Protein AF-A0A355H614-F1 (afdb_monomer_lite)

Secondary structure (DSSP, 8-state):
--S---EE---TTGGGT--BTTTBEE-SSHHHHHHHHHHHHH-HHHHHHHHHHHHHHHHHH-SHHHHHHHHHHHHHHHHHHHHHHGGG--

Sequence (90 aa):
GCGGFLMTQPADDLERYYTPGSEIETFDDPDELARKIGHYLAHPEERDRIALAGYARTRAEHTYEIRFSQLLEAANRLRKQETGGEKAVA

pLDDT: mean 92.77, std 12.84, range [41.12, 98.81]

Radius of gyration: 20.35 Å; chains: 1; bounding box: 52×22×53 Å

Structure (mmCIF, N/CA/C/O backbone):
data_AF-A0A355H614-F1
#
_entry.id   AF-A0A355H614-F1
#
loop_
_atom_site.group_PDB
_atom_site.id
_atom_site.type_symbol
_atom_site.label_atom_id
_atom_site.label_alt_id
_atom_site.label_comp_id
_atom_site.label_asym_id
_atom_site.label_entity_id
_atom_site.label_seq_id
_atom_site.pdbx_PDB_ins_code
_atom_site.Cartn_x
_atom_site.Cartn_y
_atom_site.Cartn_z
_atom_site.occupancy
_atom_site.B_iso_or_equiv
_atom_site.auth_seq_id
_atom_site.auth_comp_id
_atom_site.auth_asym_id
_atom_site.auth_atom_id
_atom_site.pdbx_PDB_model_num
ATOM 1 N N . GLY A 1 1 ? 3.838 1.898 8.318 1.00 79.06 1 GLY A N 1
ATOM 2 C CA . GLY A 1 1 ? 4.696 1.396 7.223 1.00 79.06 1 GLY A CA 1
ATOM 3 C C . GLY A 1 1 ? 6.079 2.015 7.313 1.00 79.06 1 GLY A C 1
ATOM 4 O O . GLY A 1 1 ? 6.240 2.958 8.073 1.00 79.06 1 GLY A O 1
ATOM 5 N N . CYS A 1 2 ? 7.055 1.497 6.566 1.00 90.75 2 CYS A N 1
ATOM 6 C CA . CYS A 1 2 ? 8.442 1.994 6.527 1.00 90.75 2 CYS A CA 1
ATOM 7 C C . CYS A 1 2 ? 8.760 2.879 5.303 1.00 90.75 2 CYS A C 1
ATOM 9 O O . CYS A 1 2 ? 9.916 3.230 5.103 1.00 90.75 2 CYS A O 1
ATOM 11 N N . GLY A 1 3 ? 7.758 3.232 4.487 1.00 94.31 3 GLY A N 1
ATOM 12 C CA . GLY A 1 3 ? 7.941 4.077 3.298 1.00 94.31 3 GLY A CA 1
ATOM 13 C C . GLY A 1 3 ? 8.407 3.339 2.040 1.00 94.31 3 GLY A C 1
ATOM 14 O O . GLY A 1 3 ? 8.774 3.982 1.067 1.00 94.31 3 GLY A O 1
ATOM 15 N N . GLY A 1 4 ? 8.412 2.004 2.050 1.00 97.19 4 GLY A N 1
ATOM 16 C CA . GLY A 1 4 ? 8.753 1.208 0.872 1.00 97.19 4 GLY A CA 1
ATOM 17 C C . GLY A 1 4 ? 7.683 1.267 -0.220 1.00 97.19 4 GLY A C 1
ATOM 18 O O . GLY A 1 4 ? 6.496 1.423 0.065 1.00 97.19 4 GLY A O 1
ATOM 19 N N . PHE A 1 5 ? 8.117 1.088 -1.467 1.00 98.38 5 PHE A N 1
ATOM 20 C CA . PHE A 1 5 ? 7.231 0.904 -2.612 1.00 98.38 5 PHE A CA 1
ATOM 21 C C . PHE A 1 5 ? 6.582 -0.483 -2.550 1.00 98.38 5 PHE A C 1
ATOM 23 O O . PHE A 1 5 ? 7.266 -1.498 -2.688 1.00 98.38 5 PHE A O 1
ATOM 30 N N . LEU A 1 6 ? 5.273 -0.523 -2.295 1.00 98.00 6 LEU A N 1
ATOM 31 C CA . LEU A 1 6 ? 4.509 -1.765 -2.229 1.00 98.00 6 LEU A CA 1
ATOM 32 C C . LEU A 1 6 ? 3.995 -2.136 -3.620 1.00 98.00 6 LEU A C 1
ATOM 34 O O . LEU A 1 6 ? 3.225 -1.388 -4.217 1.00 98.00 6 LEU A O 1
ATOM 38 N N . MET A 1 7 ? 4.378 -3.324 -4.078 1.00 98.06 7 MET A N 1
ATOM 39 C CA . MET A 1 7 ? 3.813 -3.979 -5.250 1.00 98.06 7 MET A CA 1
ATOM 40 C C . MET A 1 7 ? 3.282 -5.354 -4.829 1.00 98.06 7 MET A C 1
ATOM 42 O O . MET A 1 7 ? 4.012 -6.128 -4.209 1.00 98.06 7 MET A O 1
ATOM 46 N N . THR A 1 8 ? 2.011 -5.640 -5.107 1.00 98.12 8 THR A N 1
ATOM 47 C CA . THR A 1 8 ? 1.302 -6.843 -4.628 1.00 98.12 8 THR A CA 1
ATOM 48 C C . THR A 1 8 ? 0.362 -7.400 -5.695 1.00 98.12 8 THR A C 1
ATOM 50 O O . THR A 1 8 ? 0.042 -6.713 -6.652 1.00 98.12 8 THR A O 1
ATOM 53 N N . GLN A 1 9 ? -0.130 -8.625 -5.545 1.00 98.00 9 GLN A N 1
ATOM 54 C CA . GLN A 1 9 ? -1.260 -9.075 -6.363 1.00 98.00 9 GLN A CA 1
ATOM 55 C C . GLN A 1 9 ? -2.567 -8.411 -5.900 1.00 98.00 9 GLN A C 1
ATOM 57 O O . GLN A 1 9 ? -2.649 -7.997 -4.733 1.00 98.00 9 GLN A O 1
ATOM 62 N N . PRO A 1 10 ? -3.589 -8.319 -6.774 1.00 96.50 10 PRO A N 1
ATOM 63 C CA . PRO A 1 10 ? -4.940 -7.974 -6.363 1.00 96.50 10 PRO A CA 1
ATOM 64 C C . PRO A 1 10 ? -5.419 -8.877 -5.225 1.00 96.50 10 PRO A C 1
ATOM 66 O O . PRO A 1 10 ? -5.156 -10.080 -5.200 1.00 96.50 10 PRO A O 1
ATOM 69 N N . ALA A 1 11 ? -6.133 -8.281 -4.281 1.00 95.81 11 ALA A N 1
ATOM 70 C CA . ALA A 1 11 ? -6.786 -8.982 -3.189 1.00 95.81 11 ALA A CA 1
ATOM 71 C C . ALA A 1 11 ? -8.195 -8.421 -3.012 1.00 95.81 11 ALA A C 1
ATOM 73 O O . ALA A 1 11 ? -8.451 -7.259 -3.348 1.00 95.81 11 ALA A O 1
ATOM 74 N N . ASP A 1 12 ? -9.091 -9.236 -2.461 1.00 97.06 12 ASP A N 1
ATOM 75 C CA . ASP A 1 12 ? -10.457 -8.809 -2.177 1.00 97.06 12 ASP A CA 1
ATOM 76 C C . ASP A 1 12 ? -10.458 -7.526 -1.335 1.00 97.06 12 ASP A C 1
ATOM 78 O O . ASP A 1 12 ? -9.725 -7.394 -0.351 1.00 97.06 12 ASP A O 1
ATOM 82 N N . ASP A 1 13 ? -11.280 -6.564 -1.756 1.00 95.81 13 ASP A N 1
ATOM 83 C CA . ASP A 1 13 ? -11.440 -5.251 -1.127 1.00 95.81 13 ASP A CA 1
ATOM 84 C C . ASP A 1 13 ? -10.162 -4.389 -1.026 1.00 95.81 13 ASP A C 1
ATOM 86 O O . ASP A 1 13 ? -10.184 -3.365 -0.339 1.00 95.81 13 ASP A O 1
ATOM 90 N N . LEU A 1 14 ? -9.067 -4.722 -1.725 1.00 96.62 14 LEU A N 1
ATOM 91 C CA . LEU A 1 14 ? -7.829 -3.925 -1.719 1.00 96.62 14 LEU A CA 1
ATOM 92 C C . LEU A 1 14 ? -8.089 -2.449 -2.065 1.00 96.62 14 LEU A C 1
ATOM 94 O O . LEU A 1 14 ? -7.568 -1.552 -1.399 1.00 96.62 14 LEU A O 1
ATOM 98 N N . GLU A 1 15 ? -8.971 -2.212 -3.035 1.00 96.44 15 GLU A N 1
ATOM 99 C CA . GLU A 1 15 ? -9.383 -0.881 -3.499 1.00 96.44 15 GLU A CA 1
ATOM 100 C C . GLU A 1 15 ? -10.116 -0.049 -2.432 1.00 96.44 15 GLU A C 1
ATOM 102 O O . GLU A 1 15 ? -10.201 1.172 -2.538 1.00 96.44 15 GLU A O 1
ATOM 107 N N . ARG A 1 16 ? -10.628 -0.675 -1.362 1.00 96.50 16 ARG A N 1
ATOM 108 C CA . ARG A 1 16 ? -11.208 0.060 -0.223 1.00 96.50 16 ARG A CA 1
ATOM 109 C C . ARG A 1 16 ? -10.147 0.688 0.676 1.00 96.50 16 ARG A C 1
ATOM 111 O O . ARG A 1 16 ? -10.469 1.547 1.497 1.00 96.50 16 ARG A O 1
ATOM 118 N N . TYR A 1 17 ? -8.909 0.214 0.584 1.00 95.81 17 TYR A N 1
ATOM 119 C CA . TYR A 1 17 ? -7.815 0.620 1.460 1.00 95.81 17 TYR A CA 1
ATOM 120 C C . TYR A 1 17 ? -6.800 1.488 0.732 1.00 95.81 17 TYR A C 1
ATOM 122 O O . TYR A 1 17 ? -6.374 2.512 1.273 1.00 95.81 17 TYR A O 1
ATOM 130 N N . TYR A 1 18 ? -6.467 1.097 -0.494 1.00 97.94 18 TYR A N 1
ATOM 131 C CA . TYR A 1 18 ? -5.478 1.761 -1.324 1.00 97.94 18 TYR A CA 1
ATOM 132 C C . TYR A 1 18 ? -5.986 1.935 -2.750 1.00 97.94 18 TYR A C 1
ATOM 134 O O . TYR A 1 18 ? -6.789 1.142 -3.226 1.00 97.94 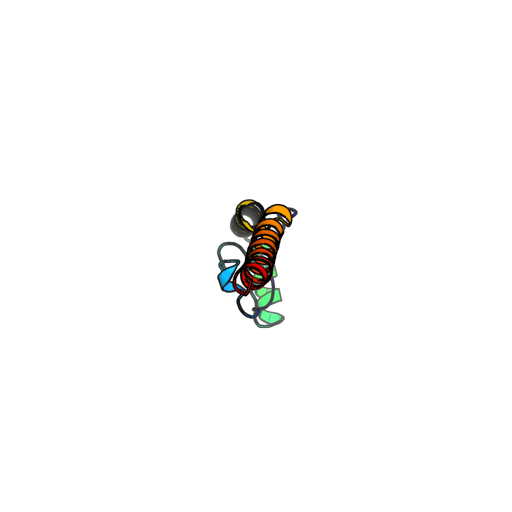18 TYR A O 1
ATOM 142 N N . THR A 1 19 ? -5.448 2.926 -3.450 1.00 98.19 19 THR A N 1
ATOM 143 C CA . THR A 1 19 ? -5.677 3.143 -4.882 1.00 98.19 19 THR A CA 1
ATOM 144 C C . THR A 1 19 ? -4.501 2.577 -5.694 1.00 98.19 19 THR A C 1
ATOM 146 O O . THR A 1 19 ? -3.413 3.174 -5.664 1.00 98.19 19 THR A O 1
ATOM 149 N N . PRO A 1 20 ? -4.669 1.449 -6.416 1.00 97.75 20 PRO A N 1
ATOM 150 C CA . PRO A 1 20 ? -3.638 0.916 -7.307 1.00 97.75 20 PRO A CA 1
ATOM 151 C C . PRO A 1 20 ? -3.189 1.944 -8.357 1.00 97.75 20 PRO A C 1
ATOM 153 O O . PRO A 1 20 ? -3.990 2.743 -8.841 1.00 97.75 20 PRO A O 1
ATOM 156 N N . GLY A 1 21 ? -1.895 1.965 -8.671 1.00 96.56 21 GLY A N 1
ATO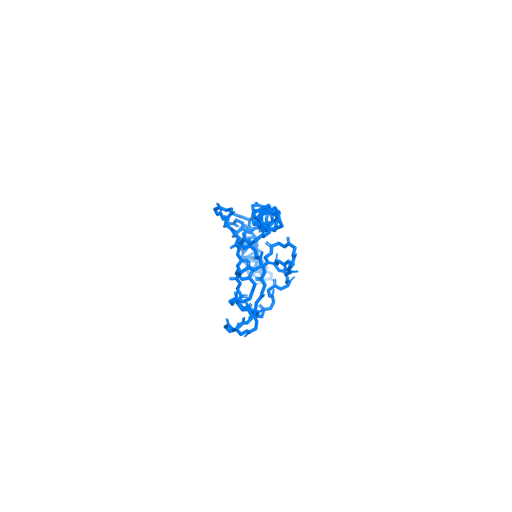M 157 C CA . GLY A 1 21 ? -1.268 2.938 -9.572 1.00 96.56 21 GLY A CA 1
ATOM 158 C C . GLY A 1 21 ? -1.013 4.321 -8.957 1.00 96.56 21 GLY A C 1
ATOM 159 O O . GLY A 1 21 ? -0.338 5.146 -9.572 1.00 96.56 21 GLY A O 1
ATOM 160 N N . SER A 1 22 ? -1.520 4.600 -7.749 1.00 98.19 22 SER A N 1
ATOM 161 C CA . SER A 1 22 ? -1.342 5.895 -7.070 1.00 98.19 22 SER A CA 1
ATOM 162 C C . SER A 1 22 ? -0.700 5.773 -5.691 1.00 98.19 22 SER A C 1
ATOM 164 O O . SER A 1 22 ? 0.153 6.585 -5.344 1.00 98.19 22 SER A O 1
ATOM 166 N N . GLU A 1 23 ? -1.115 4.793 -4.889 1.00 98.56 23 GLU A N 1
ATOM 167 C CA . GLU A 1 23 ? -0.652 4.606 -3.503 1.00 98.56 23 GLU A CA 1
ATOM 168 C C . GLU A 1 23 ? 0.111 3.290 -3.318 1.00 98.56 23 GLU A C 1
ATOM 170 O O . GLU A 1 23 ? 0.985 3.179 -2.461 1.00 98.56 23 GLU A O 1
ATOM 175 N N . ILE A 1 24 ? -0.219 2.295 -4.136 1.00 98.38 24 ILE A N 1
ATOM 176 C CA . ILE A 1 24 ? 0.442 0.995 -4.249 1.00 98.38 24 ILE A CA 1
ATOM 177 C C . ILE A 1 24 ? 0.450 0.604 -5.726 1.00 98.38 24 ILE A C 1
ATOM 179 O O . ILE A 1 24 ? -0.276 1.202 -6.519 1.00 98.38 24 ILE A O 1
ATOM 183 N N . GLU A 1 25 ? 1.193 -0.434 -6.085 1.00 98.44 25 GLU A N 1
ATOM 184 C CA . GLU A 1 25 ? 1.116 -1.037 -7.414 1.00 98.44 25 GLU A CA 1
ATOM 185 C C . GLU A 1 25 ? 0.590 -2.474 -7.347 1.00 98.44 25 GLU A C 1
ATOM 187 O O . GLU A 1 25 ? 0.799 -3.174 -6.349 1.00 98.44 25 GLU A O 1
ATOM 192 N N . THR A 1 26 ? -0.079 -2.922 -8.411 1.00 98.44 26 THR A N 1
ATOM 193 C CA . THR A 1 26 ? -0.574 -4.299 -8.519 1.00 98.44 26 THR A CA 1
ATOM 194 C C . THR A 1 26 ? 0.019 -5.045 -9.708 1.00 98.44 26 THR A C 1
ATOM 196 O O . THR A 1 26 ? 0.504 -4.430 -10.650 1.00 98.44 26 THR A O 1
ATOM 199 N N . PHE A 1 27 ? 0.004 -6.372 -9.686 1.00 98.50 27 PHE A N 1
ATOM 200 C CA . PHE A 1 27 ? 0.344 -7.213 -10.839 1.00 98.50 27 PHE A CA 1
ATOM 201 C C . PHE A 1 27 ? -0.499 -8.486 -10.825 1.00 98.50 27 PHE A C 1
ATOM 203 O O . PHE A 1 27 ? -0.764 -9.036 -9.756 1.00 98.50 27 PHE A O 1
ATOM 210 N N . ASP A 1 28 ? -0.877 -8.976 -11.997 1.00 98.06 28 ASP A N 1
ATOM 211 C CA . ASP A 1 28 ? -1.701 -10.176 -12.133 1.00 98.06 28 ASP A CA 1
ATOM 212 C C . ASP A 1 28 ? -0.846 -11.445 -12.234 1.00 98.06 28 ASP A C 1
ATOM 214 O O . ASP A 1 28 ? -1.220 -12.503 -11.721 1.00 98.06 28 ASP A O 1
ATOM 218 N N . ASP A 1 29 ? 0.344 -11.335 -12.833 1.00 98.31 29 ASP A N 1
ATOM 219 C CA . ASP A 1 29 ? 1.227 -12.467 -13.100 1.00 98.31 29 ASP A CA 1
ATOM 220 C C . ASP A 1 29 ? 2.731 -12.135 -12.932 1.00 98.31 29 ASP A C 1
ATOM 222 O O . ASP A 1 29 ? 3.121 -10.963 -12.852 1.00 98.31 29 ASP A O 1
ATOM 226 N N . PRO A 1 30 ? 3.611 -13.157 -12.849 1.00 98.44 30 PRO A N 1
ATOM 227 C CA . PRO A 1 30 ? 5.050 -12.948 -12.684 1.00 98.44 30 PRO A CA 1
ATOM 228 C C . PRO A 1 30 ? 5.734 -12.190 -13.832 1.00 98.44 30 PRO A C 1
ATOM 230 O O . PRO A 1 30 ? 6.729 -11.502 -13.591 1.00 98.44 30 PRO A O 1
ATOM 233 N N . ASP A 1 31 ? 5.231 -12.292 -15.064 1.00 98.56 31 ASP A N 1
ATOM 234 C CA . ASP A 1 31 ? 5.818 -11.592 -16.207 1.00 98.56 31 ASP A CA 1
ATOM 235 C C . ASP A 1 31 ? 5.490 -10.094 -16.137 1.00 98.56 31 ASP A C 1
ATOM 237 O O . ASP A 1 31 ? 6.343 -9.250 -16.429 1.00 98.56 31 ASP A O 1
ATOM 241 N N . GLU A 1 32 ? 4.273 -9.736 -15.723 1.00 98.62 32 GLU A N 1
ATOM 242 C CA . GLU A 1 32 ? 3.887 -8.356 -15.429 1.00 98.62 32 GLU A CA 1
ATOM 243 C C . GLU A 1 32 ? 4.688 -7.789 -14.261 1.00 98.62 32 GLU A C 1
ATOM 245 O O . GLU A 1 32 ? 5.224 -6.684 -14.382 1.00 98.62 32 GLU A O 1
ATOM 250 N N . LEU A 1 33 ? 4.851 -8.557 -13.180 1.00 98.62 33 LEU A N 1
ATOM 251 C CA . LEU A 1 33 ? 5.708 -8.187 -12.055 1.00 98.62 33 LEU A CA 1
ATOM 252 C C . LEU A 1 33 ? 7.126 -7.849 -12.530 1.00 98.62 33 LEU A C 1
ATOM 254 O O . LEU A 1 33 ? 7.645 -6.778 -12.215 1.00 98.62 33 LEU A O 1
ATOM 258 N N . ALA A 1 34 ? 7.747 -8.722 -13.328 1.00 98.69 34 ALA A N 1
ATOM 259 C CA . ALA A 1 34 ? 9.095 -8.501 -13.844 1.00 98.69 34 ALA A CA 1
ATOM 260 C C . ALA A 1 34 ? 9.182 -7.236 -14.717 1.00 98.69 34 ALA A C 1
ATOM 262 O O . ALA A 1 34 ? 10.104 -6.429 -14.549 1.00 98.69 34 ALA A O 1
ATOM 263 N N . ARG A 1 35 ? 8.202 -7.016 -15.607 1.00 98.81 35 ARG A N 1
ATOM 264 C CA . ARG A 1 35 ? 8.121 -5.794 -16.428 1.00 98.81 35 ARG A CA 1
ATOM 265 C C . ARG A 1 35 ? 7.983 -4.539 -15.566 1.00 98.81 35 ARG A C 1
ATOM 267 O O . ARG A 1 35 ? 8.723 -3.579 -15.782 1.00 98.81 35 ARG A O 1
ATOM 274 N N . LYS A 1 36 ? 7.084 -4.545 -14.576 1.00 98.69 36 LYS A N 1
ATOM 275 C CA . LYS A 1 36 ? 6.854 -3.402 -13.680 1.00 98.69 36 LYS A CA 1
ATOM 276 C C . LYS A 1 36 ? 8.061 -3.119 -12.792 1.00 98.69 36 LYS A C 1
ATOM 278 O O . LYS A 1 36 ? 8.422 -1.957 -12.632 1.00 98.69 36 LYS A O 1
ATOM 283 N N . ILE A 1 37 ? 8.750 -4.143 -12.284 1.00 98.69 37 ILE A N 1
ATOM 284 C CA . ILE A 1 37 ? 10.023 -3.962 -11.567 1.00 98.69 37 ILE A CA 1
ATOM 285 C C . ILE A 1 37 ? 11.029 -3.224 -12.456 1.00 98.69 37 ILE A C 1
ATOM 287 O O . ILE A 1 37 ? 11.591 -2.217 -12.029 1.00 98.69 37 ILE A O 1
ATOM 291 N N . GLY A 1 38 ? 11.222 -3.676 -13.700 1.00 98.75 38 GLY A N 1
ATOM 292 C CA . GLY A 1 38 ? 12.106 -3.000 -14.654 1.00 98.75 38 GLY A CA 1
ATOM 293 C C . GLY A 1 38 ? 11.704 -1.541 -14.895 1.00 98.75 38 GLY A C 1
ATOM 294 O O . GLY A 1 38 ? 12.549 -0.648 -14.822 1.00 98.75 38 GLY A O 1
ATOM 295 N N . HIS A 1 39 ? 10.408 -1.290 -15.099 1.00 98.75 39 HIS A N 1
ATOM 296 C CA . HIS A 1 39 ? 9.852 0.055 -15.270 1.00 98.75 39 HIS A CA 1
ATOM 297 C C . HIS A 1 39 ? 10.153 0.967 -14.073 1.00 98.75 39 HIS A C 1
ATOM 299 O O . HIS A 1 39 ? 10.753 2.023 -14.252 1.00 98.75 39 HIS A O 1
ATOM 305 N N . TYR A 1 40 ? 9.818 0.564 -12.847 1.00 98.62 40 TYR A N 1
ATOM 306 C CA . TYR A 1 40 ? 9.998 1.402 -11.650 1.00 98.62 40 TYR A CA 1
ATOM 307 C C . TYR A 1 40 ? 11.451 1.507 -11.166 1.00 98.62 40 TYR A C 1
ATOM 309 O O . TYR A 1 40 ? 11.789 2.408 -10.390 1.00 98.62 40 TYR A O 1
ATOM 317 N N . LEU A 1 41 ? 12.339 0.616 -11.612 1.00 98.56 41 LEU A N 1
ATOM 318 C CA . LEU A 1 41 ? 13.783 0.804 -11.458 1.00 98.56 41 LEU A CA 1
ATOM 319 C C . LEU A 1 41 ? 14.310 1.886 -12.410 1.00 98.56 41 LEU A C 1
ATOM 321 O O . LEU A 1 41 ? 15.161 2.674 -12.002 1.00 98.56 41 LEU A O 1
ATOM 325 N N . ALA A 1 42 ? 13.779 1.961 -13.634 1.00 98.75 42 ALA A N 1
ATOM 326 C CA . ALA A 1 42 ? 14.117 3.004 -14.604 1.00 98.75 42 ALA A CA 1
ATOM 327 C C . ALA A 1 42 ? 13.453 4.366 -14.301 1.00 98.75 42 ALA A C 1
ATOM 329 O O . ALA A 1 42 ? 13.984 5.398 -14.708 1.00 98.75 42 ALA A O 1
ATOM 330 N N . HIS A 1 43 ? 12.340 4.381 -13.556 1.00 98.69 43 HIS A N 1
ATOM 331 C CA . HIS A 1 43 ? 11.566 5.584 -13.214 1.00 98.69 43 HIS A CA 1
ATOM 332 C C . HIS A 1 43 ? 11.470 5.796 -11.688 1.00 98.69 43 HIS A C 1
ATOM 334 O O . HIS A 1 43 ? 10.391 5.666 -11.098 1.00 98.69 43 HIS A O 1
ATOM 340 N N . PRO A 1 44 ? 12.585 6.127 -11.007 1.00 98.38 44 PRO A N 1
ATOM 341 C CA . PRO A 1 44 ? 12.616 6.230 -9.549 1.00 98.38 44 PRO A CA 1
ATOM 342 C C . PRO A 1 44 ? 11.699 7.329 -8.999 1.00 98.38 44 PRO A C 1
ATOM 344 O O . PRO A 1 44 ? 11.071 7.118 -7.972 1.00 98.38 44 PRO A O 1
ATOM 347 N N . GLU A 1 45 ? 11.553 8.463 -9.689 1.00 98.62 45 GLU A N 1
ATOM 348 C CA . GLU A 1 45 ? 10.661 9.544 -9.241 1.00 98.62 45 GLU A CA 1
ATOM 349 C C . GLU A 1 45 ? 9.194 9.105 -9.199 1.00 98.62 45 GLU A C 1
ATOM 351 O O . GLU A 1 45 ? 8.449 9.470 -8.291 1.00 98.62 45 GLU A O 1
ATOM 356 N N . GLU A 1 46 ? 8.770 8.298 -10.174 1.00 98.62 46 GLU A N 1
ATOM 357 C CA . GLU A 1 46 ? 7.423 7.741 -10.209 1.00 98.62 46 GLU A CA 1
ATOM 358 C C . GLU A 1 46 ? 7.204 6.743 -9.077 1.00 98.62 46 GLU A C 1
ATOM 360 O O . GLU A 1 46 ? 6.229 6.854 -8.331 1.00 98.62 46 GLU A O 1
ATOM 365 N N . ARG A 1 47 ? 8.152 5.817 -8.915 1.00 98.62 47 ARG A N 1
ATOM 366 C CA . ARG A 1 47 ? 8.152 4.824 -7.842 1.00 98.62 47 ARG A CA 1
ATOM 367 C C . ARG A 1 47 ? 8.074 5.483 -6.464 1.00 98.62 47 ARG A C 1
ATOM 369 O O . ARG A 1 47 ? 7.252 5.097 -5.633 1.00 98.62 47 ARG A O 1
ATOM 376 N N . ASP A 1 48 ? 8.918 6.480 -6.225 1.00 98.50 48 ASP A N 1
ATOM 377 C CA . ASP A 1 48 ? 9.042 7.137 -4.926 1.00 98.50 48 ASP A CA 1
ATOM 378 C C . ASP A 1 48 ? 7.794 7.982 -4.616 1.00 98.50 48 ASP A C 1
ATOM 380 O O . ASP A 1 48 ? 7.352 8.034 -3.466 1.00 98.50 48 ASP A O 1
ATOM 384 N N . ARG A 1 49 ? 7.153 8.567 -5.640 1.00 98.69 49 ARG A N 1
ATOM 385 C CA . ARG A 1 49 ? 5.859 9.254 -5.501 1.00 98.69 49 ARG A CA 1
ATOM 386 C C . ARG A 1 49 ? 4.766 8.309 -5.003 1.00 98.69 49 ARG A C 1
ATOM 388 O O . ARG A 1 49 ? 4.051 8.660 -4.065 1.00 98.69 49 ARG A O 1
ATOM 395 N N . ILE A 1 50 ? 4.654 7.123 -5.606 1.00 98.69 50 ILE A N 1
ATOM 396 C CA . ILE A 1 50 ? 3.656 6.116 -5.214 1.00 98.69 50 ILE A CA 1
ATOM 397 C C . ILE A 1 50 ? 3.949 5.612 -3.795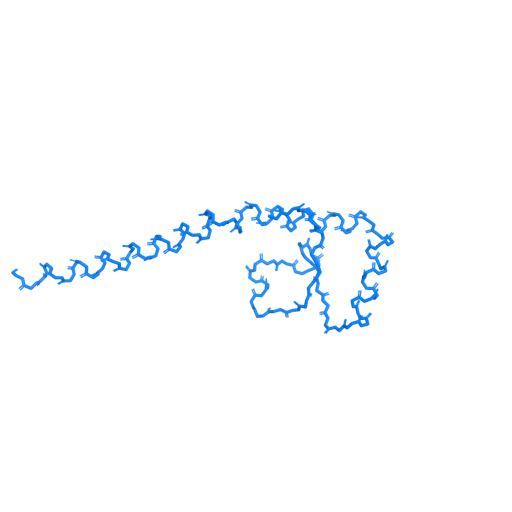 1.00 98.69 50 ILE A C 1
ATOM 399 O O . ILE A 1 50 ? 3.059 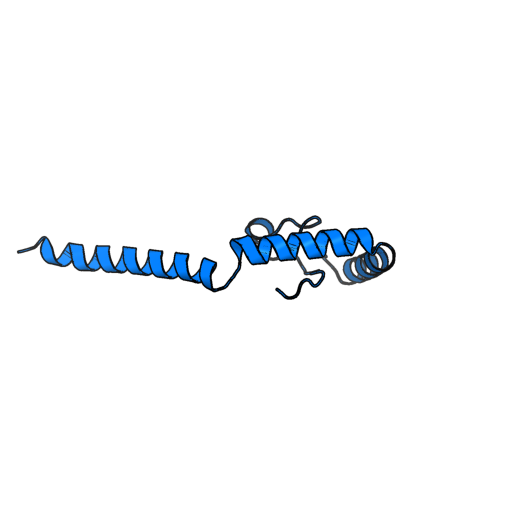5.597 -2.946 1.00 98.69 50 ILE A O 1
ATOM 403 N N . ALA A 1 51 ? 5.211 5.286 -3.496 1.00 98.69 51 ALA A N 1
ATOM 404 C CA . ALA A 1 51 ? 5.629 4.838 -2.167 1.00 98.69 51 ALA A CA 1
ATOM 405 C C . ALA A 1 51 ? 5.293 5.864 -1.068 1.00 98.69 51 ALA A C 1
ATOM 407 O O . ALA A 1 51 ? 4.782 5.506 -0.001 1.00 98.69 51 ALA A O 1
ATOM 408 N N . LEU A 1 52 ? 5.537 7.152 -1.335 1.00 98.50 52 LEU A N 1
ATOM 409 C CA . LEU A 1 52 ? 5.223 8.230 -0.402 1.00 98.50 52 LEU A CA 1
ATOM 410 C C . LEU A 1 52 ? 3.711 8.398 -0.205 1.00 98.50 52 LEU A C 1
ATOM 412 O O . LEU A 1 52 ? 3.268 8.579 0.933 1.00 98.50 52 LEU A O 1
ATOM 416 N N . ALA A 1 53 ? 2.920 8.300 -1.275 1.00 98.62 53 ALA A N 1
ATOM 417 C CA . ALA A 1 53 ? 1.462 8.355 -1.199 1.00 98.62 53 ALA A CA 1
ATOM 418 C C . ALA A 1 53 ? 0.896 7.193 -0.360 1.00 98.62 53 ALA A C 1
ATOM 420 O O . ALA A 1 53 ? 0.141 7.427 0.588 1.00 98.62 53 ALA A O 1
ATOM 421 N N . GLY A 1 54 ? 1.346 5.957 -0.605 1.00 98.44 54 GLY A N 1
ATOM 422 C CA . GLY A 1 54 ? 0.965 4.789 0.197 1.00 98.44 54 GLY A CA 1
ATOM 423 C C . GLY A 1 54 ? 1.385 4.894 1.664 1.00 98.44 54 GLY A C 1
ATOM 424 O O . GLY A 1 54 ? 0.639 4.505 2.575 1.00 98.44 54 GLY A O 1
ATOM 425 N N . TYR A 1 55 ? 2.558 5.472 1.932 1.00 98.50 55 TYR A N 1
ATOM 426 C CA . TYR A 1 55 ? 3.003 5.753 3.295 1.00 98.50 55 TYR A CA 1
ATOM 427 C C . TYR A 1 55 ? 2.102 6.774 3.996 1.00 98.50 55 TYR A C 1
ATOM 429 O O . TYR A 1 55 ? 1.689 6.533 5.136 1.00 98.50 55 TYR A O 1
ATOM 437 N N . ALA A 1 56 ? 1.764 7.876 3.321 1.00 98.31 56 ALA A N 1
ATOM 438 C CA . ALA A 1 56 ? 0.870 8.903 3.845 1.00 98.31 56 ALA A CA 1
ATOM 439 C C . ALA A 1 56 ? -0.517 8.324 4.167 1.00 98.31 56 ALA A C 1
ATOM 441 O O . ALA A 1 56 ? -0.988 8.483 5.295 1.00 98.31 56 ALA A O 1
ATOM 442 N N . ARG A 1 57 ? -1.105 7.553 3.240 1.00 97.88 57 ARG A N 1
ATOM 443 C CA . ARG A 1 57 ? -2.366 6.816 3.437 1.00 97.88 57 ARG A CA 1
ATOM 444 C C . ARG A 1 57 ? -2.309 5.916 4.672 1.00 97.88 57 ARG A C 1
ATOM 446 O O . ARG A 1 57 ? -3.148 6.000 5.567 1.00 97.88 57 ARG A O 1
ATOM 453 N N . THR A 1 58 ? -1.253 5.108 4.777 1.00 97.44 58 THR A N 1
ATOM 454 C CA . THR A 1 58 ? -1.069 4.174 5.898 1.00 97.44 58 THR A CA 1
ATOM 455 C C . THR A 1 58 ? -0.956 4.895 7.241 1.00 97.44 58 THR A C 1
ATOM 457 O O . THR A 1 58 ? -1.529 4.451 8.235 1.00 97.44 58 THR A O 1
ATOM 460 N N . ARG A 1 59 ? -0.210 6.003 7.293 1.00 97.06 59 ARG A N 1
ATOM 461 C CA . ARG A 1 59 ? -0.045 6.814 8.509 1.00 97.06 59 ARG A CA 1
ATOM 462 C C . ARG A 1 59 ? -1.333 7.526 8.913 1.00 97.06 59 ARG A C 1
ATOM 464 O O . ARG A 1 59 ? -1.556 7.685 10.108 1.00 97.06 59 ARG A O 1
ATOM 471 N N . ALA A 1 60 ? -2.137 7.947 7.942 1.00 96.31 60 ALA A N 1
ATOM 472 C CA . ALA A 1 60 ? -3.379 8.663 8.185 1.00 96.31 60 ALA A CA 1
ATOM 473 C C . ALA A 1 60 ? -4.514 7.744 8.655 1.00 96.31 60 ALA A C 1
ATOM 475 O O . ALA A 1 60 ? -5.335 8.180 9.452 1.00 96.31 60 ALA A O 1
ATOM 476 N N . GLU A 1 61 ? -4.568 6.493 8.181 1.00 95.88 61 GLU A N 1
ATOM 477 C CA . GLU A 1 61 ? -5.776 5.669 8.347 1.00 95.88 61 GLU A CA 1
ATOM 478 C C . GLU A 1 61 ? -5.535 4.233 8.812 1.00 95.88 61 GLU A C 1
ATOM 480 O O . GLU A 1 61 ? -6.472 3.553 9.236 1.00 95.88 61 GLU A O 1
ATOM 485 N N . HIS A 1 62 ? -4.321 3.703 8.672 1.00 95.69 62 HIS A N 1
ATOM 486 C CA . HIS A 1 62 ? -4.060 2.265 8.823 1.00 95.69 62 HIS A CA 1
ATOM 487 C C . HIS A 1 62 ? -2.999 1.968 9.880 1.00 95.69 62 HIS A C 1
ATOM 489 O O . HIS A 1 62 ? -2.315 0.947 9.818 1.00 95.69 62 HIS A O 1
ATOM 495 N N . THR A 1 63 ? -2.869 2.843 10.877 1.00 95.88 63 THR A N 1
ATOM 496 C CA . THR A 1 63 ? -2.131 2.495 12.092 1.00 95.88 63 THR A CA 1
ATOM 497 C C . THR A 1 63 ? -2.984 1.591 12.981 1.00 95.88 63 THR A C 1
ATOM 499 O O . THR A 1 63 ? -4.219 1.613 12.921 1.00 95.88 63 THR A O 1
ATOM 502 N N . TYR A 1 64 ? -2.326 0.789 13.818 1.00 95.19 64 TYR A N 1
ATOM 503 C CA . TYR A 1 64 ? -3.027 -0.079 14.760 1.00 95.19 64 TYR A CA 1
ATOM 504 C C . TYR A 1 64 ? -3.921 0.723 15.704 1.00 95.19 64 TYR A C 1
ATOM 506 O O . TYR A 1 64 ? -5.046 0.313 15.965 1.00 95.19 64 TYR A O 1
ATOM 514 N N . GLU A 1 65 ? -3.467 1.888 16.157 1.00 96.00 65 GLU A N 1
ATOM 515 C CA . GLU A 1 65 ? -4.226 2.769 17.041 1.00 96.00 65 GLU A CA 1
ATOM 516 C C . GLU A 1 65 ? -5.564 3.189 16.413 1.00 96.00 65 GLU A C 1
ATOM 518 O O . GLU A 1 65 ? -6.596 3.128 17.078 1.00 96.00 65 GLU A O 1
ATOM 523 N N . ILE A 1 66 ? -5.565 3.554 15.125 1.00 95.19 66 ILE A N 1
ATOM 524 C CA . ILE A 1 66 ? -6.771 3.987 14.401 1.00 95.19 66 ILE A CA 1
ATOM 525 C C . ILE A 1 66 ? -7.709 2.807 14.131 1.00 95.19 66 ILE A C 1
ATOM 527 O O . ILE A 1 66 ? -8.919 2.909 14.316 1.00 95.19 66 ILE A O 1
ATOM 531 N N . ARG A 1 67 ? -7.171 1.663 13.697 1.00 93.94 67 ARG A N 1
ATOM 532 C CA . ARG A 1 67 ? -7.997 0.488 13.376 1.00 93.94 67 ARG A CA 1
ATOM 533 C C . ARG A 1 67 ? -8.602 -0.144 14.629 1.00 93.94 67 ARG A C 1
ATOM 535 O O . ARG A 1 67 ? -9.772 -0.525 14.625 1.00 93.94 67 ARG A O 1
ATOM 542 N N . PHE A 1 68 ? -7.831 -0.234 15.713 1.00 97.00 68 PHE A N 1
ATOM 543 C CA . PHE A 1 68 ? -8.323 -0.810 16.961 1.00 97.00 68 PHE A CA 1
ATOM 544 C C . PHE A 1 68 ? -9.275 0.115 17.709 1.00 97.00 68 PHE A C 1
ATOM 546 O O . PHE A 1 68 ? -10.184 -0.400 18.355 1.00 97.00 68 PHE A O 1
ATOM 553 N N . SER A 1 69 ? -9.141 1.443 17.615 1.00 96.31 69 SER A N 1
ATOM 554 C CA . SER A 1 69 ? -10.110 2.346 18.249 1.00 96.31 69 SER A CA 1
ATOM 555 C C . SER A 1 69 ? -11.524 2.108 17.711 1.00 96.31 69 SER A C 1
ATOM 557 O O . SER A 1 69 ? -12.449 1.913 18.498 1.00 96.31 69 SER A O 1
ATOM 559 N N . GLN A 1 70 ? -11.679 1.975 16.391 1.00 93.19 70 GLN A N 1
ATOM 560 C CA . GLN A 1 70 ? -12.959 1.670 15.741 1.00 93.19 70 GLN A CA 1
ATOM 561 C C . GLN A 1 70 ? -13.546 0.329 16.209 1.00 93.19 70 GLN A C 1
ATOM 563 O O . GLN A 1 70 ? -14.742 0.236 16.506 1.00 93.19 70 GLN A O 1
ATOM 568 N N . LEU A 1 71 ? -12.703 -0.705 16.316 1.00 95.25 71 LEU A N 1
ATOM 569 C CA . LEU A 1 71 ? -13.107 -2.023 16.810 1.00 95.25 71 LEU A CA 1
ATOM 570 C C . LEU A 1 71 ? -13.566 -1.961 18.272 1.00 95.25 71 LEU A C 1
ATOM 572 O O . LEU A 1 71 ? -14.627 -2.482 18.615 1.00 95.25 71 LEU A O 1
ATOM 576 N N . LEU A 1 72 ? -12.784 -1.314 19.137 1.00 96.44 72 LEU A N 1
ATOM 577 C CA . LEU A 1 72 ? -13.084 -1.194 20.563 1.00 96.44 72 LEU A CA 1
ATOM 578 C C . LEU A 1 72 ? -14.333 -0.345 20.807 1.00 96.44 72 LEU A C 1
ATOM 580 O O . LEU A 1 72 ? -15.135 -0.666 21.683 1.00 96.44 72 LEU A O 1
ATOM 584 N N . GLU A 1 73 ? -14.543 0.714 20.030 1.00 96.44 73 GLU A N 1
ATOM 585 C CA . GLU A 1 73 ? -15.783 1.486 20.055 1.00 96.44 73 GLU A CA 1
ATOM 586 C C . GLU A 1 73 ? -16.988 0.631 19.661 1.00 96.44 73 GLU A C 1
ATOM 588 O O . GLU A 1 73 ? -18.012 0.671 20.347 1.00 96.44 73 GLU A O 1
ATOM 593 N N . ALA A 1 74 ? -16.872 -0.173 18.601 1.00 95.75 74 ALA A N 1
ATOM 594 C CA . ALA A 1 74 ? -17.927 -1.093 18.191 1.00 95.75 74 ALA A CA 1
ATOM 595 C C . ALA A 1 74 ? -18.232 -2.131 19.283 1.00 95.75 74 ALA A C 1
ATOM 597 O O . ALA A 1 74 ? -19.391 -2.282 19.670 1.00 95.75 74 ALA A O 1
ATOM 598 N N . ALA A 1 75 ? -17.204 -2.764 19.854 1.00 96.06 75 ALA A N 1
ATOM 599 C CA . ALA A 1 75 ? -17.353 -3.710 20.958 1.00 96.06 75 ALA A CA 1
ATOM 600 C C . ALA A 1 75 ? -18.008 -3.060 22.191 1.00 96.06 75 ALA A C 1
ATOM 602 O O . ALA A 1 75 ? -18.904 -3.632 22.811 1.00 96.06 75 ALA A O 1
ATOM 603 N N . ASN A 1 76 ? -17.620 -1.825 22.523 1.00 96.31 76 ASN A N 1
ATOM 604 C CA . ASN A 1 76 ? -18.219 -1.072 23.622 1.00 96.31 76 ASN A CA 1
ATOM 605 C C . ASN A 1 76 ? -19.692 -0.724 23.374 1.00 96.31 76 ASN A C 1
ATOM 607 O O . ASN A 1 76 ? -20.474 -0.734 24.327 1.00 96.31 76 ASN A O 1
ATOM 611 N N . ARG A 1 77 ? -20.078 -0.410 22.130 1.00 95.81 77 ARG A N 1
ATOM 612 C CA . ARG A 1 77 ? -21.486 -0.186 21.761 1.00 95.81 77 ARG A CA 1
ATOM 613 C C . ARG A 1 77 ? -22.309 -1.459 21.935 1.00 95.81 77 ARG A C 1
ATOM 615 O O . ARG A 1 77 ? -23.348 -1.391 22.584 1.00 95.81 77 ARG A O 1
ATOM 622 N N . LEU A 1 78 ? -21.817 -2.594 21.435 1.00 94.94 78 LEU A N 1
ATOM 623 C CA . LEU A 1 78 ? -22.492 -3.893 21.559 1.00 94.94 78 LEU A CA 1
ATOM 624 C C . LEU A 1 78 ? -22.680 -4.291 23.029 1.00 94.94 78 LEU A C 1
ATOM 626 O O . LEU A 1 78 ? -23.801 -4.547 23.457 1.00 94.94 78 LEU A O 1
ATOM 630 N N . ARG A 1 79 ? -21.622 -4.191 23.845 1.00 94.38 79 ARG A N 1
ATOM 631 C CA . ARG A 1 79 ? -21.701 -4.469 25.288 1.00 94.38 79 ARG A CA 1
ATOM 632 C C . ARG A 1 79 ? -22.762 -3.618 25.997 1.00 94.38 79 ARG A C 1
ATOM 634 O O . ARG A 1 79 ? -23.497 -4.118 26.839 1.00 94.38 79 ARG A O 1
ATOM 641 N N . LYS A 1 80 ? -22.856 -2.322 25.673 1.00 90.62 80 LYS A N 1
ATOM 642 C CA . LYS A 1 80 ? -23.860 -1.424 26.278 1.00 90.62 80 LYS A CA 1
ATOM 643 C C . LYS A 1 80 ? -25.293 -1.793 25.888 1.00 90.62 80 LYS A C 1
ATOM 645 O O . LYS A 1 80 ? -26.196 -1.585 26.694 1.00 90.62 80 LYS A O 1
ATOM 650 N N . GLN A 1 81 ? -25.505 -2.308 24.677 1.00 85.75 81 GLN A N 1
ATOM 651 C CA . GLN A 1 81 ? -26.822 -2.753 24.217 1.00 85.75 81 GLN A CA 1
ATOM 652 C C . GLN A 1 81 ? -27.284 -4.010 24.965 1.00 85.75 81 GLN A C 1
ATOM 654 O O . GLN A 1 81 ? -28.450 -4.091 25.338 1.00 85.75 81 GLN A O 1
ATOM 659 N N . GLU A 1 82 ? -26.367 -4.926 25.280 1.00 75.88 82 GLU A N 1
ATOM 660 C CA . GLU A 1 82 ? -26.659 -6.116 26.091 1.00 75.88 82 GLU A CA 1
ATOM 661 C C . GLU A 1 82 ? -27.018 -5.750 27.542 1.00 75.88 82 GLU A C 1
ATOM 663 O O . GLU A 1 82 ? -28.039 -6.193 28.061 1.00 75.88 82 GLU A O 1
ATOM 668 N N . THR A 1 83 ? -26.252 -4.861 28.189 1.00 67.50 83 THR A N 1
ATOM 669 C CA . THR A 1 83 ? -26.524 -4.450 29.586 1.00 67.50 83 THR A CA 1
ATOM 670 C C . THR A 1 83 ? -27.766 -3.553 29.727 1.00 67.50 83 THR A C 1
ATOM 672 O O . THR A 1 83 ? -28.340 -3.435 30.809 1.00 67.50 83 THR A O 1
ATOM 675 N N . GLY A 1 84 ? -28.195 -2.894 28.645 1.00 59.12 84 GLY A N 1
ATOM 676 C CA . GLY A 1 84 ? -29.427 -2.100 28.610 1.00 59.12 84 GLY A CA 1
ATOM 677 C C . GLY A 1 84 ? -30.707 -2.944 28.551 1.00 59.12 84 GLY A C 1
ATOM 678 O O . GLY A 1 84 ? -31.754 -2.468 28.986 1.00 59.12 84 GLY A O 1
ATOM 679 N N . GLY A 1 85 ? -30.625 -4.189 28.065 1.00 55.16 85 GLY A N 1
ATOM 680 C CA . GLY A 1 85 ? -31.761 -5.114 27.980 1.00 55.16 85 GLY A CA 1
ATOM 681 C C . GLY A 1 85 ? -32.172 -5.723 29.325 1.00 55.16 85 GLY A C 1
ATOM 682 O O . GLY A 1 85 ? -33.360 -5.916 29.567 1.00 55.16 85 GLY A O 1
ATOM 683 N N . GLU A 1 86 ? -31.225 -5.950 30.242 1.00 53.56 86 GLU A N 1
ATOM 684 C CA . GLU A 1 86 ? -31.515 -6.526 31.569 1.00 53.56 86 GLU A CA 1
ATOM 685 C C . GLU A 1 86 ? -32.290 -5.582 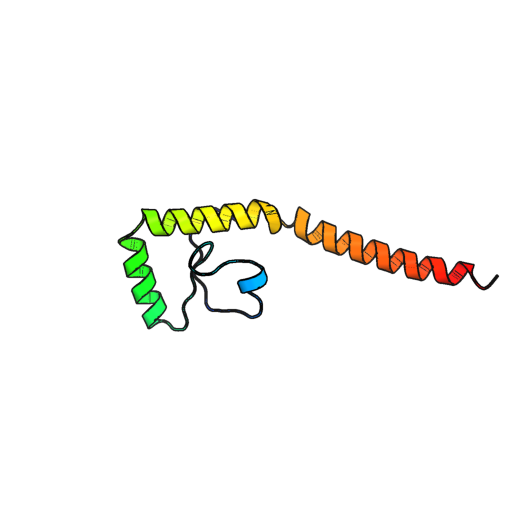32.502 1.00 53.56 86 GLU A C 1
ATOM 687 O O . GLU A 1 86 ? -32.981 -6.041 33.406 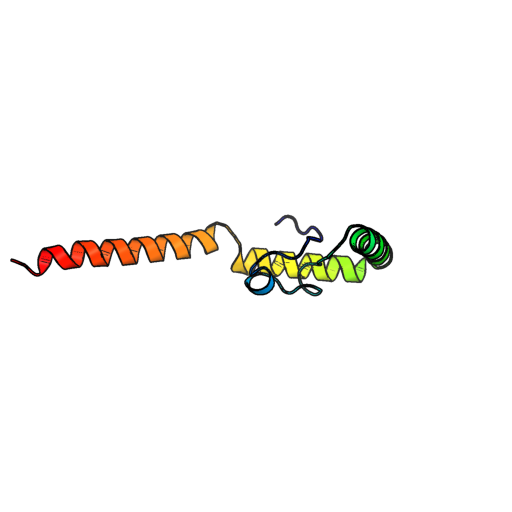1.00 53.56 86 GLU A O 1
ATOM 692 N N . LYS A 1 87 ? -32.232 -4.260 32.287 1.00 52.81 87 LYS A N 1
ATOM 693 C CA . LYS A 1 87 ? -32.937 -3.284 33.141 1.00 52.81 87 LYS A CA 1
ATOM 694 C C . LYS A 1 87 ? -34.387 -3.001 32.732 1.00 52.81 87 LYS A C 1
ATOM 696 O O . LYS A 1 87 ? -35.044 -2.222 33.412 1.00 52.81 87 LYS A O 1
ATOM 701 N N . ALA A 1 88 ? -34.886 -3.601 31.651 1.00 51.91 88 ALA A N 1
ATOM 702 C CA . ALA A 1 88 ? -36.238 -3.352 31.138 1.00 51.91 88 ALA A CA 1
ATOM 703 C C . ALA A 1 88 ? -37.287 -4.401 31.572 1.00 51.91 88 ALA A C 1
ATOM 705 O O . ALA A 1 88 ? -38.425 -4.337 31.115 1.00 51.91 88 ALA A O 1
ATOM 706 N N . VAL A 1 89 ? -36.925 -5.360 32.437 1.00 49.53 89 VAL A N 1
ATOM 707 C CA . VAL A 1 89 ? -37.814 -6.455 32.895 1.00 49.53 89 VAL A CA 1
ATOM 708 C C . VAL A 1 89 ? -37.977 -6.473 34.428 1.00 49.53 89 VAL A C 1
ATOM 710 O O . VAL A 1 89 ? -38.296 -7.506 35.008 1.00 49.53 89 VAL A O 1
ATOM 713 N N . ALA A 1 90 ? -37.766 -5.340 35.102 1.00 41.12 90 ALA A N 1
ATOM 714 C CA . ALA A 1 90 ? -38.017 -5.191 36.539 1.00 41.12 90 ALA A CA 1
ATOM 715 C C . ALA A 1 90 ? -39.019 -4.067 36.811 1.00 41.12 90 ALA A C 1
ATOM 717 O O . ALA A 1 90 ? -38.872 -2.994 36.181 1.00 41.12 90 ALA A O 1
#

Foldseek 3Di:
DPLAAAEEADDPCPVVQDDDQQQHHHDPDPVRVVVVVVVCVVVVVSSSRNSVNVVVSCVVAPDPVNVVVVVVVVVVVVVVVVVVVVVPPD